Protein AF-A0A2M7KN66-F1 (afdb_monomer_lite)

Radius of gyration: 16.36 Å; chains: 1; bounding box: 44×36×40 Å

Secondary structure (DSSP, 8-state):
-HHHHHTTPEEE-S-GGGG-BTTBTTTT-SSSSEEEEEE---SSS--EEEE-S-GGGTTSS-SEEPPHHHHTTT--SEEEEEESPPSEEEEEEEE-STT-EEEEEEEEEEETTEEEEEE-SSTGGGTTT-HHHHHHHHHHHHHHGGGTTSPPPPPPTTHHHHHHHTT--

Structure (mmCIF, N/CA/C/O backbone):
data_AF-A0A2M7KN66-F1
#
_entry.id   AF-A0A2M7KN66-F1
#
loop_
_atom_site.group_PDB
_atom_site.id
_atom_site.type_symbol
_atom_site.label_atom_id
_atom_site.label_alt_id
_atom_site.label_comp_id
_atom_site.label_asym_id
_atom_site.label_entity_id
_atom_site.label_seq_id
_atom_site.pdbx_PDB_ins_code
_atom_site.Cartn_x
_atom_site.Cartn_y
_atom_site.Cartn_z
_atom_site.occupancy
_atom_site.B_iso_or_equiv
_atom_site.auth_seq_id
_atom_site.auth_comp_id
_atom_site.auth_asym_id
_atom_site.auth_atom_id
_atom_site.pdbx_PDB_model_num
ATOM 1 N N . MET A 1 1 ? -17.559 3.464 2.684 1.00 85.38 1 MET A N 1
ATOM 2 C CA . MET A 1 1 ? -16.490 2.438 2.669 1.00 85.38 1 MET A CA 1
ATOM 3 C C . MET A 1 1 ? -16.164 1.918 4.070 1.00 85.38 1 MET A C 1
ATOM 5 O O . MET A 1 1 ? -16.393 0.739 4.296 1.00 85.38 1 MET A O 1
ATOM 9 N N . ALA A 1 2 ? -15.714 2.766 5.008 1.00 89.81 2 ALA A N 1
ATOM 10 C CA . ALA A 1 2 ? -15.269 2.362 6.354 1.00 89.81 2 ALA A CA 1
ATOM 11 C C . ALA A 1 2 ? -16.240 1.420 7.095 1.00 89.81 2 ALA A C 1
ATOM 13 O O . ALA A 1 2 ? -15.818 0.377 7.574 1.00 89.81 2 ALA A O 1
ATOM 14 N N . ARG A 1 3 ? -17.554 1.704 7.084 1.00 92.00 3 ARG A N 1
ATOM 15 C CA . ARG A 1 3 ? -18.588 0.807 7.650 1.00 92.00 3 ARG A CA 1
ATOM 16 C C . ARG A 1 3 ? -18.577 -0.610 7.064 1.00 92.00 3 ARG A C 1
ATOM 18 O O . ARG A 1 3 ? -18.836 -1.556 7.787 1.00 92.00 3 ARG A O 1
ATOM 25 N N . ARG A 1 4 ? -18.332 -0.770 5.758 1.00 91.50 4 ARG A N 1
ATOM 26 C CA . ARG A 1 4 ? -18.294 -2.098 5.117 1.00 91.50 4 ARG A CA 1
ATOM 27 C C . ARG A 1 4 ? -17.042 -2.860 5.537 1.00 91.50 4 ARG A C 1
ATOM 29 O O . ARG A 1 4 ? -17.140 -4.026 5.891 1.00 91.50 4 ARG A O 1
ATOM 36 N N . VAL A 1 5 ? -15.895 -2.179 5.549 1.00 93.56 5 VAL A N 1
ATOM 37 C CA . VAL A 1 5 ? -14.629 -2.762 6.014 1.00 93.56 5 VAL A CA 1
ATOM 38 C C . VAL A 1 5 ? -14.744 -3.181 7.480 1.00 93.56 5 VAL A C 1
ATOM 40 O O . VAL A 1 5 ? -14.493 -4.334 7.792 1.00 93.56 5 VAL A O 1
ATOM 43 N N . ALA A 1 6 ? -15.278 -2.315 8.344 1.00 93.62 6 ALA A N 1
ATOM 44 C CA . ALA A 1 6 ? -15.501 -2.612 9.760 1.00 93.62 6 ALA A CA 1
ATOM 45 C C . ALA A 1 6 ? -16.354 -3.862 10.025 1.00 93.62 6 ALA A C 1
ATOM 47 O O . ALA A 1 6 ? -16.204 -4.492 11.067 1.00 93.62 6 ALA A O 1
ATOM 48 N N . ARG A 1 7 ? -17.219 -4.239 9.076 1.00 93.00 7 ARG A N 1
ATOM 49 C CA . ARG A 1 7 ? -18.079 -5.428 9.145 1.00 93.00 7 ARG A CA 1
ATOM 50 C C . ARG A 1 7 ? -17.478 -6.676 8.488 1.00 93.00 7 ARG A C 1
ATOM 52 O O . ARG A 1 7 ? -18.184 -7.671 8.357 1.00 93.00 7 ARG A O 1
ATOM 59 N N . GLY A 1 8 ? -16.219 -6.630 8.052 1.00 92.12 8 GLY A N 1
ATOM 60 C CA . GLY A 1 8 ? -15.511 -7.784 7.489 1.00 92.12 8 GLY A CA 1
ATOM 61 C C . GLY A 1 8 ? -15.165 -7.685 6.004 1.00 92.12 8 GLY A C 1
ATOM 62 O O . GLY A 1 8 ? -14.515 -8.582 5.475 1.00 92.12 8 GLY A O 1
ATOM 63 N N . CYS A 1 9 ? -15.551 -6.620 5.292 1.00 92.50 9 CYS A N 1
ATOM 64 C CA . CYS A 1 9 ? -15.120 -6.477 3.899 1.00 92.50 9 CYS A CA 1
ATOM 65 C C . CYS A 1 9 ? -13.618 -6.168 3.803 1.00 92.50 9 CYS A C 1
ATOM 67 O O . CYS A 1 9 ? -13.060 -5.462 4.642 1.00 92.50 9 CYS A O 1
ATOM 69 N N . THR A 1 10 ? -12.991 -6.608 2.711 1.00 94.81 10 THR A N 1
ATOM 70 C CA . THR A 1 10 ? -11.640 -6.169 2.344 1.00 94.81 10 THR A CA 1
ATOM 71 C C . THR A 1 10 ? -11.707 -5.053 1.301 1.00 94.81 10 THR A C 1
ATOM 73 O O . THR A 1 10 ? -12.369 -5.208 0.275 1.00 94.81 10 THR A O 1
ATOM 76 N N . ALA A 1 11 ? -11.025 -3.931 1.543 1.00 95.44 11 ALA A N 1
ATOM 77 C CA . ALA A 1 11 ? -10.828 -2.870 0.549 1.00 95.44 11 ALA A CA 1
ATOM 78 C C . ALA A 1 11 ? -9.401 -2.911 -0.020 1.00 95.44 11 ALA A C 1
ATOM 80 O O . ALA A 1 11 ? -8.440 -3.087 0.721 1.00 95.44 11 ALA A O 1
ATOM 81 N N . ILE A 1 12 ? -9.242 -2.728 -1.330 1.00 96.75 12 ILE A N 1
ATOM 82 C CA . ILE A 1 12 ? -7.928 -2.641 -1.981 1.00 96.75 12 ILE A CA 1
ATOM 83 C C . ILE A 1 12 ? -7.835 -1.290 -2.678 1.00 96.75 12 ILE A C 1
ATOM 85 O O . ILE A 1 12 ? -8.693 -0.951 -3.493 1.00 96.75 12 ILE A O 1
ATOM 89 N N . PHE A 1 13 ? -6.787 -0.532 -2.376 1.00 96.88 13 PHE A N 1
ATOM 90 C CA . PHE A 1 13 ? -6.548 0.771 -2.978 1.00 96.88 13 PHE A CA 1
ATOM 91 C C . PHE A 1 13 ? -5.484 0.666 -4.062 1.00 96.88 13 PHE A C 1
ATOM 93 O O . PHE A 1 13 ? -4.308 0.507 -3.766 1.00 96.88 13 PHE A O 1
ATOM 100 N N . LEU A 1 14 ? -5.892 0.751 -5.330 1.00 96.75 14 LEU A N 1
ATOM 101 C CA . LEU A 1 14 ? -4.979 0.596 -6.472 1.00 96.75 14 LEU A CA 1
ATOM 102 C C . LEU A 1 14 ? -4.222 1.879 -6.854 1.00 96.75 14 LEU A C 1
ATOM 104 O O . LEU A 1 14 ? -3.354 1.828 -7.720 1.00 96.75 14 LEU A O 1
ATOM 108 N N . SER A 1 15 ? -4.575 3.020 -6.260 1.00 94.81 15 SER A N 1
ATOM 109 C CA . SER A 1 15 ? -3.919 4.317 -6.464 1.00 94.81 15 SER A CA 1
ATOM 110 C C . SER A 1 15 ? -3.983 5.103 -5.157 1.00 94.81 15 SER A C 1
ATOM 112 O O . SER A 1 15 ? -5.051 5.103 -4.537 1.00 94.81 15 SER A O 1
ATOM 114 N N . PRO A 1 16 ? -2.912 5.794 -4.744 1.00 95.31 16 PRO A N 1
ATOM 115 C CA . PRO A 1 16 ? -2.932 6.602 -3.530 1.00 95.31 16 PRO A CA 1
ATOM 116 C C . PRO A 1 16 ? -3.805 7.863 -3.652 1.00 95.31 16 PRO A C 1
ATOM 118 O O . PRO A 1 16 ? -4.350 8.307 -2.650 1.00 95.31 16 PRO A O 1
ATOM 121 N N . ASP A 1 17 ? -4.016 8.405 -4.857 1.00 94.50 17 ASP A N 1
ATOM 122 C CA . ASP A 1 17 ? -4.707 9.697 -5.064 1.00 94.50 17 ASP A CA 1
ATOM 123 C C . ASP A 1 17 ? -6.150 9.724 -4.547 1.00 94.50 17 ASP A C 1
ATOM 125 O O . ASP A 1 17 ? -6.666 10.760 -4.138 1.00 94.50 17 ASP A O 1
ATOM 129 N N . ILE A 1 18 ? -6.812 8.566 -4.521 1.00 94.38 18 ILE A N 1
ATOM 130 C CA . ILE A 1 18 ? -8.183 8.432 -4.008 1.00 94.38 18 ILE A CA 1
ATOM 131 C C . ILE A 1 18 ? -8.270 8.692 -2.492 1.00 94.38 18 ILE A C 1
ATOM 133 O O . ILE A 1 18 ? -9.365 8.850 -1.955 1.00 94.38 18 ILE A O 1
ATOM 137 N N . LEU A 1 19 ? -7.129 8.698 -1.794 1.00 95.62 19 LEU A N 1
ATOM 138 C CA . LEU A 1 19 ? -7.027 8.930 -0.356 1.00 95.62 19 LEU A CA 1
ATOM 139 C C . LEU A 1 19 ? -6.949 10.422 -0.006 1.00 95.62 19 LEU A C 1
ATOM 141 O O . LEU A 1 19 ? -6.985 10.761 1.178 1.00 95.62 19 LEU A O 1
ATOM 145 N N . ALA A 1 20 ? -6.861 11.310 -0.998 1.00 96.19 20 ALA A N 1
ATOM 146 C CA . ALA A 1 20 ? -6.684 12.735 -0.768 1.00 96.19 20 ALA A CA 1
ATOM 147 C C . ALA A 1 20 ? -7.967 13.420 -0.262 1.00 96.19 20 ALA A C 1
ATOM 149 O O . ALA A 1 20 ? -9.040 13.286 -0.855 1.00 96.19 20 ALA A O 1
ATOM 150 N N . LYS A 1 21 ? -7.856 14.204 0.818 1.00 94.19 21 LYS A N 1
ATOM 151 C CA . LYS A 1 21 ? -8.915 15.089 1.336 1.00 94.19 21 LYS A CA 1
ATOM 152 C C . LYS A 1 21 ? -8.452 16.541 1.196 1.00 94.19 21 LYS A C 1
ATOM 154 O O . LYS A 1 21 ? -7.762 17.055 2.073 1.00 94.19 21 LYS A O 1
ATOM 159 N N . GLY A 1 22 ? -8.805 17.183 0.081 1.00 93.00 22 GLY A N 1
ATOM 160 C CA . GLY A 1 22 ? -8.226 18.482 -0.285 1.00 93.00 22 GLY A CA 1
ATOM 161 C C . GLY A 1 22 ? -6.708 18.359 -0.441 1.00 93.00 22 GLY A C 1
ATOM 162 O O . GLY A 1 22 ? -6.238 17.425 -1.086 1.00 93.00 22 GLY A O 1
ATOM 163 N N . ASP A 1 23 ? -5.956 19.230 0.229 1.00 92.94 23 ASP A N 1
ATOM 164 C CA . ASP A 1 23 ? -4.486 19.255 0.177 1.00 92.94 23 ASP A CA 1
ATOM 165 C C . ASP A 1 23 ? -3.807 18.190 1.056 1.00 92.94 23 ASP A C 1
ATOM 167 O O . ASP A 1 23 ? -2.585 18.171 1.177 1.00 92.94 23 ASP A O 1
ATOM 171 N N . GLN A 1 24 ? -4.573 17.300 1.698 1.00 93.94 24 GLN A N 1
ATOM 172 C CA . GLN A 1 24 ? -4.047 16.213 2.528 1.00 93.94 24 GLN A CA 1
ATOM 173 C C . GLN A 1 24 ? -4.036 14.897 1.734 1.00 93.94 24 GLN A C 1
ATOM 175 O O . GLN A 1 24 ? -5.089 14.257 1.649 1.00 93.94 24 GLN A O 1
ATOM 180 N N . PRO A 1 25 ? -2.889 14.422 1.199 1.00 95.69 25 PRO A N 1
ATOM 181 C CA . PRO A 1 25 ? -2.851 13.282 0.270 1.00 95.69 25 PRO A CA 1
ATOM 182 C C . PRO A 1 25 ? -3.334 11.955 0.871 1.00 95.69 25 PRO A C 1
ATOM 184 O O . PRO A 1 25 ? -3.783 11.067 0.157 1.00 95.69 25 PRO A O 1
ATOM 187 N N . THR A 1 26 ? -3.255 11.821 2.195 1.00 96.94 26 THR A N 1
ATOM 188 C CA . THR A 1 26 ? -3.672 10.643 2.970 1.00 96.94 26 THR A CA 1
ATOM 189 C C . THR A 1 26 ? -4.916 10.912 3.824 1.00 96.94 26 THR A C 1
ATOM 191 O O . THR A 1 26 ? -5.279 10.092 4.667 1.00 96.94 26 THR A O 1
ATOM 194 N N . GLY A 1 27 ? -5.589 12.053 3.640 1.00 95.44 27 GLY A N 1
ATOM 195 C CA . GLY A 1 27 ? -6.625 12.554 4.550 1.00 95.44 27 GLY A CA 1
ATOM 196 C C . GLY A 1 27 ? -7.848 11.642 4.716 1.00 95.44 27 GLY A C 1
ATOM 197 O O . GLY A 1 27 ? -8.477 11.648 5.777 1.00 95.44 27 GLY A O 1
ATOM 198 N N . TRP A 1 28 ? -8.159 10.798 3.730 1.00 95.44 28 TRP A N 1
ATOM 199 C CA . TRP A 1 28 ? -9.208 9.778 3.818 1.00 95.44 28 TRP A CA 1
ATOM 200 C C . TRP A 1 28 ? -8.724 8.416 4.322 1.00 95.44 28 TRP A C 1
ATOM 202 O O . TRP A 1 28 ? -9.543 7.503 4.376 1.00 95.44 28 TRP A O 1
ATOM 212 N N . LEU A 1 29 ? -7.466 8.234 4.736 1.00 95.56 29 LEU A N 1
ATOM 213 C CA . LEU A 1 29 ? -7.044 6.972 5.356 1.00 95.56 29 LEU A CA 1
ATOM 214 C C . LEU A 1 29 ? -7.806 6.725 6.667 1.00 95.56 29 LEU A C 1
ATOM 216 O O . LEU A 1 29 ? -7.904 7.643 7.486 1.00 95.56 29 LEU A O 1
ATOM 220 N N . PRO A 1 30 ? -8.334 5.510 6.902 1.00 93.75 30 PRO A N 1
ATOM 221 C CA . PRO A 1 30 ? -9.013 5.164 8.148 1.00 93.75 30 PRO A CA 1
ATOM 222 C C . PRO A 1 30 ? -7.993 4.775 9.230 1.00 93.75 30 PRO A C 1
ATOM 224 O O . PRO A 1 30 ? -8.064 3.687 9.793 1.00 93.75 30 PRO A O 1
ATOM 227 N N . LEU A 1 31 ? -7.029 5.662 9.485 1.00 95.12 31 LEU A N 1
ATOM 228 C CA . LEU A 1 31 ? -5.999 5.540 10.520 1.00 95.12 31 LEU A CA 1
ATOM 229 C C . LEU A 1 31 ? -6.015 6.777 11.419 1.00 95.12 31 LEU A C 1
ATOM 231 O O . LEU A 1 31 ? -6.414 7.856 10.969 1.00 95.12 31 LEU A O 1
ATOM 235 N N . ALA A 1 32 ? -5.591 6.621 12.674 1.00 93.31 32 ALA A N 1
ATOM 236 C CA . ALA A 1 32 ? -5.474 7.745 13.597 1.00 93.31 32 ALA A CA 1
ATOM 237 C C . ALA A 1 32 ? -4.270 8.604 13.195 1.00 93.31 32 ALA A C 1
ATOM 239 O O . ALA A 1 32 ? -4.404 9.814 13.005 1.00 93.31 32 ALA A O 1
ATOM 240 N N . ASN A 1 33 ? -3.124 7.960 12.953 1.00 95.69 33 ASN A N 1
ATOM 241 C CA . ASN A 1 33 ? -1.999 8.577 12.272 1.00 95.69 33 ASN A CA 1
ATOM 242 C C . ASN A 1 33 ? -1.986 8.173 10.792 1.00 95.69 33 ASN A C 1
ATOM 244 O O . ASN A 1 33 ? -1.678 7.040 10.414 1.00 95.69 33 ASN A O 1
ATOM 248 N N . LYS A 1 34 ? -2.319 9.138 9.933 1.00 96.31 34 LYS A N 1
ATOM 249 C CA . LYS A 1 34 ? -2.434 8.937 8.481 1.00 96.31 34 LYS A CA 1
ATOM 250 C C . LYS A 1 34 ? -1.106 9.109 7.747 1.00 96.31 34 LYS A C 1
ATOM 252 O O . LYS A 1 34 ? -1.036 8.796 6.556 1.00 96.31 34 LYS A O 1
ATOM 257 N N . GLY A 1 35 ? -0.069 9.591 8.436 1.00 96.50 35 GLY A N 1
ATOM 258 C CA . GLY A 1 35 ? 1.239 9.878 7.859 1.00 96.50 35 GLY A CA 1
ATOM 259 C C . GLY A 1 35 ? 1.159 10.711 6.576 1.00 96.50 35 GLY A C 1
ATOM 260 O O . GLY A 1 35 ? 0.229 11.494 6.375 1.00 96.50 35 GLY A O 1
ATOM 261 N N . ALA A 1 36 ? 2.117 10.500 5.680 1.00 96.88 36 ALA A N 1
ATOM 262 C CA . ALA A 1 36 ? 2.202 11.179 4.394 1.00 96.88 36 ALA A CA 1
ATOM 263 C C . ALA A 1 36 ? 2.524 10.211 3.245 1.00 96.88 36 ALA A C 1
ATOM 265 O O . ALA A 1 36 ? 2.827 9.031 3.454 1.00 96.88 36 ALA A O 1
ATOM 266 N N . LEU A 1 37 ? 2.472 10.746 2.025 1.00 96.56 37 LEU A N 1
ATOM 267 C CA . LEU A 1 37 ? 3.099 10.164 0.842 1.00 96.56 37 LEU A CA 1
ATOM 268 C C . LEU A 1 37 ? 4.413 10.899 0.595 1.00 96.56 37 LEU A C 1
ATOM 270 O O . LEU A 1 37 ? 4.411 12.097 0.313 1.00 96.56 37 LEU A O 1
ATOM 274 N N . ALA A 1 38 ? 5.527 10.186 0.711 1.00 94.19 38 ALA A N 1
ATOM 275 C CA . ALA A 1 38 ? 6.840 10.709 0.378 1.00 94.19 38 ALA A CA 1
ATOM 276 C C . ALA A 1 38 ? 7.178 10.385 -1.075 1.00 94.19 38 ALA A C 1
ATOM 278 O O . ALA A 1 38 ? 6.900 9.291 -1.571 1.00 94.19 38 ALA A O 1
ATOM 279 N N . THR A 1 39 ? 7.827 11.336 -1.740 1.00 92.38 39 THR A N 1
ATOM 280 C CA . THR A 1 39 ? 8.457 11.075 -3.029 1.00 92.38 39 THR A CA 1
ATOM 281 C C . THR A 1 39 ? 9.788 10.370 -2.791 1.00 92.38 39 THR A C 1
ATOM 283 O O . THR A 1 39 ? 10.660 10.896 -2.110 1.00 92.38 39 THR A O 1
ATOM 286 N N . MET A 1 40 ? 9.951 9.193 -3.381 1.00 90.38 40 MET A N 1
ATOM 287 C CA . MET A 1 40 ? 11.197 8.439 -3.437 1.00 90.38 40 MET A CA 1
ATOM 288 C C . MET A 1 40 ? 11.483 8.151 -4.910 1.00 90.38 40 MET A C 1
ATOM 290 O O . MET A 1 40 ? 11.034 7.137 -5.431 1.00 90.38 40 MET A O 1
ATOM 294 N N . ARG A 1 41 ? 12.156 9.063 -5.617 1.00 84.62 41 ARG A N 1
ATOM 295 C CA . ARG A 1 41 ? 12.365 8.913 -7.069 1.00 84.62 41 ARG A CA 1
ATOM 296 C C . ARG A 1 41 ? 13.429 7.877 -7.388 1.00 84.62 41 ARG A C 1
ATOM 298 O O . ARG A 1 41 ? 14.451 7.819 -6.708 1.00 84.62 41 ARG A O 1
ATOM 305 N N . ASN A 1 42 ? 13.238 7.171 -8.495 1.00 79.25 42 ASN A N 1
ATOM 306 C CA . ASN A 1 42 ? 14.303 6.375 -9.101 1.00 79.25 42 ASN A CA 1
ATOM 307 C C . ASN A 1 42 ? 15.134 7.252 -10.039 1.00 79.25 42 ASN A C 1
ATOM 309 O O . ASN A 1 42 ? 14.808 7.415 -11.213 1.00 79.25 42 ASN A O 1
ATOM 313 N N . TRP A 1 43 ? 16.191 7.864 -9.492 1.00 78.25 43 TRP A N 1
ATOM 314 C CA . TRP A 1 43 ? 17.098 8.747 -10.234 1.00 78.25 43 TRP A CA 1
ATOM 315 C C . TRP A 1 43 ? 18.576 8.352 -10.046 1.00 78.25 43 TRP A C 1
ATOM 317 O O . TRP A 1 43 ? 18.881 7.167 -9.994 1.00 78.25 43 TRP A O 1
ATOM 327 N N . VAL A 1 44 ? 19.504 9.321 -9.985 1.00 74.12 44 VAL A N 1
ATOM 328 C CA . VAL A 1 44 ? 20.961 9.084 -9.887 1.00 74.12 44 VAL A CA 1
ATOM 329 C C . VAL A 1 44 ? 21.325 8.220 -8.678 1.00 74.12 44 VAL A C 1
ATOM 331 O O . VAL A 1 44 ? 22.205 7.370 -8.777 1.00 74.12 44 VAL A O 1
ATOM 334 N N . TYR A 1 45 ? 20.621 8.406 -7.560 1.00 74.94 45 TYR A N 1
ATOM 335 C CA . TYR A 1 45 ? 20.699 7.522 -6.405 1.00 74.94 45 TYR A CA 1
ATOM 336 C C . TYR A 1 45 ? 19.398 6.742 -6.301 1.00 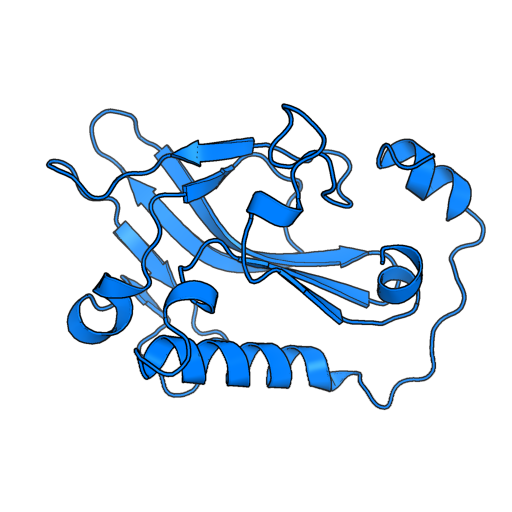74.94 45 TYR A C 1
ATOM 338 O O . TYR A 1 45 ? 18.363 7.288 -5.911 1.00 74.94 45 TYR A O 1
ATOM 346 N N . LEU A 1 46 ? 19.458 5.482 -6.719 1.00 80.31 46 LEU A N 1
ATOM 347 C CA . LEU A 1 46 ? 18.313 4.586 -6.710 1.00 80.31 46 LEU A CA 1
ATOM 348 C C . LEU A 1 46 ? 17.927 4.240 -5.273 1.00 80.31 46 LEU A C 1
ATOM 350 O O . LEU A 1 46 ? 18.776 4.144 -4.385 1.00 80.31 46 LEU A O 1
ATOM 354 N N . LYS A 1 47 ? 16.626 4.054 -5.059 1.00 90.75 47 LYS A N 1
ATOM 355 C CA . LYS A 1 47 ? 16.144 3.337 -3.886 1.00 90.75 47 LYS A CA 1
ATOM 356 C C . LYS A 1 47 ? 16.152 1.844 -4.204 1.00 90.75 47 LYS A C 1
ATOM 358 O O . LYS A 1 47 ? 15.965 1.444 -5.348 1.00 90.75 47 LYS A O 1
ATOM 363 N N . ASP A 1 48 ? 16.310 1.047 -3.168 1.00 93.00 48 ASP A N 1
ATOM 364 C CA . ASP A 1 48 ? 16.161 -0.392 -3.212 1.00 93.00 48 ASP A CA 1
ATOM 365 C C . ASP A 1 48 ? 14.726 -0.747 -2.815 1.00 93.00 48 ASP A C 1
ATOM 367 O O . ASP A 1 48 ? 14.329 -0.631 -1.648 1.00 93.00 48 ASP A O 1
ATOM 371 N N . GLU A 1 49 ? 13.915 -1.156 -3.788 1.00 96.19 49 GLU A N 1
ATOM 372 C CA . GLU A 1 49 ? 12.590 -1.711 -3.537 1.00 96.19 49 GLU A CA 1
ATOM 373 C C . GLU A 1 49 ? 12.687 -3.189 -3.200 1.00 96.19 49 GLU A C 1
ATOM 375 O O . GLU A 1 49 ? 13.460 -3.944 -3.787 1.00 96.19 49 GLU A O 1
ATOM 380 N N . TRP A 1 50 ? 11.848 -3.630 -2.275 1.00 97.56 50 TRP A N 1
ATOM 381 C CA . TRP A 1 50 ? 11.845 -5.002 -1.807 1.00 97.56 50 TRP A CA 1
ATOM 382 C C . TRP A 1 50 ? 10.433 -5.512 -1.560 1.00 97.56 50 TRP A C 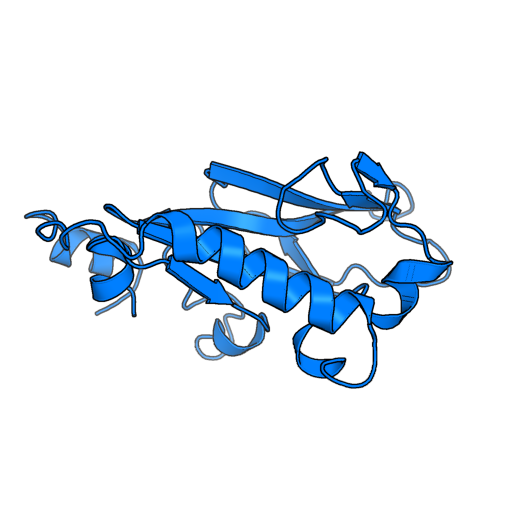1
ATOM 384 O O . TRP A 1 50 ? 9.481 -4.763 -1.325 1.00 97.56 50 TRP A O 1
ATOM 394 N N . THR A 1 51 ? 10.308 -6.833 -1.586 1.00 98.19 51 THR A N 1
ATOM 395 C CA . THR A 1 51 ? 9.072 -7.570 -1.320 1.00 98.19 51 THR A CA 1
ATOM 396 C C . THR A 1 51 ? 9.323 -8.657 -0.290 1.00 98.19 51 THR A C 1
ATOM 398 O O . THR A 1 51 ? 10.361 -9.324 -0.305 1.00 98.19 51 THR A O 1
ATOM 401 N N . LYS A 1 52 ? 8.353 -8.901 0.593 1.00 98.25 52 LYS A N 1
ATOM 402 C CA . LYS A 1 52 ? 8.344 -10.143 1.380 1.00 98.25 52 LYS A CA 1
ATOM 403 C C . LYS A 1 52 ? 7.849 -11.290 0.503 1.00 98.25 52 LYS A C 1
ATOM 405 O O . LYS A 1 52 ? 7.137 -11.077 -0.478 1.00 98.25 52 LYS A O 1
ATOM 410 N N . ARG A 1 53 ? 8.153 -12.528 0.902 1.00 97.62 53 ARG A N 1
ATOM 411 C CA . ARG A 1 53 ? 7.425 -13.698 0.391 1.00 97.62 53 ARG A CA 1
ATOM 412 C C . ARG A 1 53 ? 5.983 -13.595 0.877 1.00 97.62 53 ARG A C 1
ATOM 414 O O . ARG A 1 53 ? 5.702 -13.887 2.034 1.00 97.62 53 ARG A O 1
ATOM 421 N N . HIS A 1 54 ? 5.102 -13.113 0.010 1.00 97.44 54 HIS A N 1
ATOM 422 C CA . HIS A 1 54 ? 3.727 -12.786 0.355 1.00 97.44 54 HIS A CA 1
ATOM 423 C C . HIS A 1 54 ? 2.778 -13.27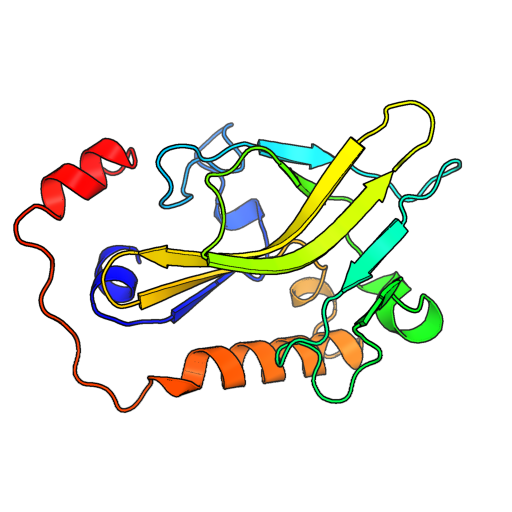4 -0.747 1.00 97.44 54 HIS A C 1
ATOM 425 O O . HIS A 1 54 ? 3.130 -13.153 -1.921 1.00 97.44 54 HIS A O 1
ATOM 431 N N . PRO A 1 55 ? 1.564 -13.765 -0.422 1.00 97.06 55 PRO A N 1
ATOM 432 C CA . PRO A 1 55 ? 0.622 -14.274 -1.423 1.00 97.06 55 PRO A CA 1
ATOM 433 C C . PRO A 1 55 ? 0.226 -13.274 -2.521 1.00 97.06 55 PRO A C 1
ATOM 435 O O . PRO A 1 55 ? -0.156 -13.691 -3.609 1.00 97.06 55 PRO A O 1
ATOM 438 N N . VAL A 1 56 ? 0.356 -11.960 -2.287 1.00 97.38 56 VAL A N 1
ATOM 439 C CA . VAL A 1 56 ? 0.173 -10.947 -3.351 1.00 97.38 56 VAL A CA 1
ATOM 440 C C . VAL A 1 56 ? 1.186 -11.120 -4.490 1.00 97.38 56 VAL A C 1
ATOM 442 O O . VAL A 1 56 ? 0.857 -10.858 -5.642 1.00 97.38 56 VAL A O 1
ATOM 445 N N . PHE A 1 57 ? 2.380 -11.635 -4.209 1.00 97.81 57 PHE A N 1
ATOM 446 C CA . PHE A 1 57 ? 3.410 -11.911 -5.211 1.00 97.81 57 PHE A CA 1
ATOM 447 C C . PHE A 1 57 ? 3.449 -13.385 -5.650 1.00 97.81 57 PHE A C 1
ATOM 449 O O . PHE A 1 57 ? 4.433 -13.826 -6.232 1.00 97.81 57 PHE A O 1
ATOM 456 N N . ASP A 1 58 ? 2.402 -14.176 -5.391 1.00 97.56 58 ASP A N 1
ATOM 457 C CA . ASP A 1 58 ? 2.382 -15.591 -5.776 1.00 97.56 58 ASP A CA 1
ATOM 458 C C . ASP A 1 58 ? 2.519 -15.793 -7.300 1.00 97.56 58 ASP A C 1
ATOM 460 O O . ASP A 1 58 ? 1.727 -15.273 -8.101 1.00 97.56 58 ASP A O 1
ATOM 464 N N . GLY A 1 59 ? 3.522 -16.578 -7.699 1.00 96.44 59 GLY A N 1
ATOM 465 C CA . GLY A 1 59 ? 3.916 -16.772 -9.097 1.00 96.44 59 GLY A CA 1
ATOM 466 C C . GLY A 1 59 ? 4.717 -15.616 -9.712 1.00 96.44 59 GLY A C 1
ATOM 467 O O . GLY A 1 59 ? 4.867 -15.585 -10.930 1.00 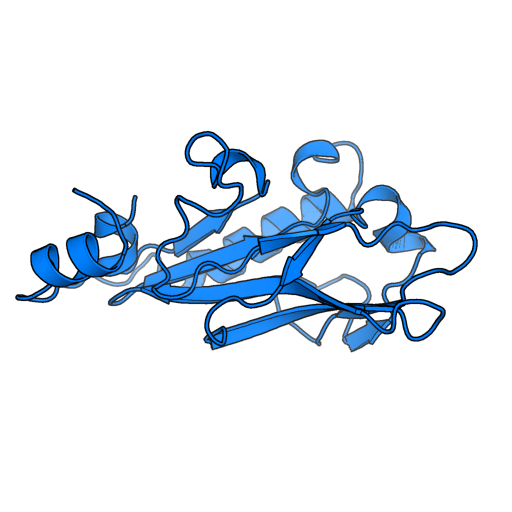96.44 59 GLY A O 1
ATOM 468 N N . LEU A 1 60 ? 5.216 -14.675 -8.905 1.00 97.25 60 LEU A N 1
ATOM 469 C CA . LEU A 1 60 ? 6.109 -13.591 -9.323 1.00 97.25 60 LEU A CA 1
ATOM 470 C C . LEU A 1 60 ? 7.414 -13.621 -8.496 1.00 97.25 60 LEU A C 1
ATOM 472 O O . LEU A 1 60 ? 7.412 -14.158 -7.384 1.00 97.25 60 LEU A O 1
ATOM 476 N N . PRO A 1 61 ? 8.534 -13.052 -8.988 1.00 97.56 61 PRO A N 1
ATOM 477 C CA . PRO A 1 61 ? 9.770 -12.971 -8.204 1.00 97.56 61 PRO A CA 1
ATOM 478 C C . PRO A 1 61 ? 9.557 -12.177 -6.908 1.00 97.56 61 PRO A C 1
ATOM 480 O O . PRO A 1 61 ? 9.111 -11.033 -6.956 1.00 97.56 61 PRO A O 1
ATOM 483 N N . ALA A 1 62 ? 9.847 -12.765 -5.744 1.00 97.62 62 ALA A N 1
ATOM 484 C CA . ALA A 1 62 ? 9.628 -12.113 -4.452 1.00 97.62 62 ALA A CA 1
ATOM 485 C C . ALA A 1 62 ? 10.507 -12.671 -3.324 1.00 97.62 62 ALA A C 1
ATOM 487 O O . ALA A 1 62 ? 11.077 -13.759 -3.433 1.00 97.62 62 ALA A O 1
ATOM 488 N N . GLY A 1 63 ? 10.554 -11.955 -2.194 1.00 97.12 63 GLY A N 1
ATOM 489 C CA . GLY A 1 63 ? 11.301 -12.364 -0.998 1.00 97.12 63 GLY A CA 1
ATOM 490 C C . GLY A 1 63 ? 12.692 -11.745 -0.877 1.00 97.12 63 GLY A C 1
ATOM 491 O O . GLY A 1 63 ? 13.595 -12.384 -0.342 1.00 97.12 63 GLY A O 1
ATOM 492 N N . GLY A 1 64 ? 12.856 -10.529 -1.383 1.00 96.75 64 GLY A N 1
ATOM 493 C CA . GLY A 1 64 ? 14.107 -9.784 -1.440 1.00 96.75 64 GLY A CA 1
ATOM 494 C C . GLY A 1 64 ? 13.910 -8.509 -2.253 1.00 96.75 64 GLY A C 1
ATOM 495 O O . GLY A 1 64 ? 12.786 -8.007 -2.340 1.00 96.75 64 GLY A O 1
ATOM 496 N N . LEU A 1 65 ? 14.987 -8.013 -2.861 1.00 96.62 65 LEU A N 1
ATOM 497 C CA . LEU A 1 65 ? 14.923 -6.886 -3.792 1.00 96.62 65 LEU A CA 1
ATOM 498 C C . LEU A 1 65 ? 14.000 -7.202 -4.979 1.00 96.62 65 LEU A C 1
ATOM 500 O O . LEU A 1 65 ? 13.936 -8.345 -5.439 1.00 96.62 65 LEU A O 1
ATOM 504 N N . MET A 1 66 ? 13.261 -6.201 -5.454 1.00 95.94 66 MET A N 1
ATOM 505 C CA . MET A 1 66 ? 12.433 -6.333 -6.650 1.00 95.94 66 MET A CA 1
ATOM 506 C C . MET A 1 66 ? 13.317 -6.519 -7.883 1.00 95.94 66 MET A C 1
ATOM 508 O O . MET A 1 66 ? 14.266 -5.776 -8.103 1.00 95.94 66 MET A O 1
ATOM 512 N N . ASP A 1 67 ? 12.979 -7.503 -8.712 1.00 93.75 67 ASP A N 1
ATOM 513 C CA . ASP A 1 67 ? 13.639 -7.739 -9.995 1.00 93.75 67 ASP A CA 1
ATOM 514 C C . ASP A 1 67 ? 13.180 -6.710 -11.046 1.00 93.75 67 ASP A C 1
ATOM 516 O O . ASP A 1 67 ? 12.012 -6.669 -11.438 1.00 93.75 67 ASP A O 1
ATOM 520 N N . TYR A 1 68 ? 14.104 -5.885 -11.537 1.00 92.69 68 TYR A N 1
ATOM 521 C CA . TYR A 1 68 ? 13.814 -4.823 -12.505 1.00 92.69 68 TYR A CA 1
ATOM 522 C C . TYR A 1 68 ? 13.495 -5.351 -13.910 1.00 92.69 68 TYR A C 1
ATOM 524 O O . TYR A 1 68 ? 13.001 -4.591 -14.738 1.00 92.69 68 TYR A O 1
ATOM 532 N N . THR A 1 69 ? 13.745 -6.625 -14.204 1.00 91.94 69 THR A N 1
ATOM 533 C CA . THR A 1 69 ? 13.235 -7.263 -15.423 1.00 91.94 69 THR A CA 1
ATOM 534 C C . THR A 1 69 ? 11.726 -7.506 -15.332 1.00 91.94 69 THR A C 1
ATOM 536 O O . THR A 1 69 ? 11.056 -7.543 -16.359 1.00 91.94 69 THR A O 1
ATOM 539 N N . PHE A 1 70 ? 11.180 -7.638 -14.118 1.00 93.38 70 PHE A N 1
ATOM 540 C CA . PHE A 1 70 ? 9.760 -7.916 -13.884 1.00 93.38 70 PHE A CA 1
ATOM 541 C C . PHE A 1 70 ? 8.955 -6.718 -13.389 1.00 93.38 70 PHE A C 1
ATOM 543 O O . PHE A 1 70 ? 7.746 -6.682 -13.603 1.00 93.38 70 PHE A O 1
ATOM 550 N N . TYR A 1 71 ? 9.576 -5.792 -12.660 1.00 96.06 71 TYR A N 1
ATOM 551 C CA . TYR A 1 71 ? 8.841 -4.784 -11.897 1.00 96.06 71 TYR A CA 1
ATOM 552 C C . TYR A 1 71 ? 9.102 -3.342 -12.324 1.00 96.06 71 TYR A C 1
ATOM 554 O O . TYR A 1 71 ? 8.399 -2.458 -11.841 1.00 96.06 71 TYR A O 1
ATOM 562 N N . ARG A 1 72 ? 10.070 -3.077 -13.209 1.00 94.06 72 ARG A N 1
ATOM 563 C CA . ARG A 1 72 ? 10.533 -1.715 -13.533 1.00 94.06 72 ARG A CA 1
ATOM 564 C C . ARG A 1 72 ? 9.392 -0.750 -13.854 1.00 94.06 72 ARG A C 1
ATOM 566 O O . ARG A 1 72 ? 9.356 0.343 -13.306 1.00 94.06 72 ARG A O 1
ATOM 573 N N . GLU A 1 73 ? 8.455 -1.156 -14.698 1.00 95.44 73 GLU A N 1
ATOM 574 C CA . GLU A 1 73 ? 7.346 -0.323 -15.172 1.00 95.44 73 GLU A CA 1
ATOM 575 C C . GLU A 1 73 ? 6.260 -0.118 -14.105 1.00 95.44 73 GLU A C 1
ATOM 577 O O . GLU A 1 73 ? 5.426 0.786 -14.213 1.00 95.44 73 GLU A O 1
ATOM 582 N N . ILE A 1 74 ? 6.261 -0.951 -13.060 1.00 96.38 74 ILE A N 1
ATOM 583 C CA . ILE A 1 74 ? 5.266 -0.912 -11.986 1.00 96.38 74 ILE A CA 1
ATOM 584 C C . ILE A 1 74 ? 5.809 -0.373 -10.657 1.00 96.38 74 ILE A C 1
ATOM 586 O O . ILE A 1 74 ? 5.027 -0.139 -9.730 1.00 96.38 74 ILE A O 1
ATOM 590 N N . ILE A 1 75 ? 7.118 -0.138 -10.568 1.00 96.25 75 ILE A N 1
ATOM 591 C CA . ILE A 1 75 ? 7.751 0.536 -9.438 1.00 96.25 75 ILE A CA 1
ATOM 592 C C . ILE A 1 75 ? 7.334 2.022 -9.443 1.00 96.25 75 ILE A C 1
ATOM 594 O O . ILE A 1 75 ? 7.492 2.705 -10.455 1.00 96.25 75 ILE A O 1
ATOM 598 N N . PRO A 1 76 ? 6.777 2.542 -8.336 1.00 95.25 76 PRO A N 1
ATOM 599 C CA . PRO A 1 76 ? 6.262 3.904 -8.263 1.00 95.25 76 PRO A CA 1
ATOM 600 C C . PRO A 1 76 ? 7.320 4.869 -7.743 1.00 95.25 76 PRO A C 1
ATOM 602 O O . PRO A 1 76 ? 8.249 4.441 -7.073 1.00 95.25 76 PRO A O 1
ATOM 605 N N . ASP A 1 77 ? 7.122 6.175 -7.906 1.00 94.25 77 ASP A N 1
ATOM 606 C CA . ASP A 1 77 ? 7.949 7.206 -7.253 1.00 94.25 77 ASP A CA 1
ATOM 607 C C . ASP A 1 77 ? 7.442 7.605 -5.857 1.00 94.25 77 ASP A C 1
ATOM 609 O O . ASP A 1 77 ? 8.014 8.483 -5.214 1.00 94.25 77 ASP A O 1
ATOM 613 N N . LEU A 1 78 ? 6.366 6.983 -5.368 1.00 95.31 78 LEU A N 1
ATOM 614 C CA . LEU A 1 78 ? 5.725 7.321 -4.097 1.00 95.31 78 LEU A CA 1
ATOM 615 C C . LEU A 1 78 ? 5.786 6.161 -3.102 1.00 95.31 78 LEU A C 1
ATOM 617 O O . LEU A 1 78 ? 5.586 5.000 -3.467 1.00 95.31 78 LEU A O 1
ATOM 621 N N . ALA A 1 79 ? 5.980 6.495 -1.828 1.00 96.81 79 ALA A N 1
ATOM 622 C CA . ALA A 1 79 ? 5.896 5.560 -0.712 1.00 96.81 79 ALA A CA 1
ATOM 623 C C . ALA A 1 79 ? 5.103 6.162 0.456 1.00 96.81 79 ALA A C 1
ATOM 625 O O . ALA A 1 79 ? 5.150 7.366 0.713 1.00 96.81 79 ALA A O 1
ATOM 626 N N . PHE A 1 80 ? 4.384 5.311 1.179 1.00 98.06 80 PHE A N 1
ATOM 627 C CA . PHE A 1 80 ? 3.718 5.672 2.425 1.00 98.06 80 PHE A CA 1
ATOM 628 C C . PHE A 1 80 ? 4.747 5.777 3.556 1.00 98.06 80 PHE A C 1
ATOM 630 O O . PHE A 1 80 ? 5.547 4.858 3.755 1.00 98.06 80 PHE A O 1
ATOM 637 N N . VAL A 1 81 ? 4.732 6.896 4.285 1.00 97.25 81 VAL A N 1
ATOM 638 C CA . VAL A 1 81 ? 5.611 7.139 5.437 1.00 97.25 81 VAL A CA 1
ATOM 639 C C . VAL A 1 81 ? 4.827 7.626 6.651 1.00 97.25 81 VAL A C 1
ATOM 641 O O . VAL A 1 81 ? 3.925 8.456 6.535 1.00 97.25 81 VAL A O 1
ATOM 644 N N . GLY A 1 82 ? 5.208 7.142 7.833 1.00 96.75 82 GLY A N 1
ATOM 645 C CA . GLY A 1 82 ? 4.690 7.643 9.105 1.00 96.75 82 GLY A CA 1
ATOM 646 C C . GLY A 1 82 ? 3.227 7.307 9.398 1.00 96.75 82 GLY A C 1
ATOM 647 O O . GLY A 1 82 ? 2.637 7.983 10.231 1.00 96.75 82 GLY A O 1
ATOM 648 N N . GLN A 1 83 ? 2.625 6.320 8.730 1.00 97.44 83 GLN A N 1
ATOM 649 C CA . GLN A 1 83 ? 1.323 5.768 9.124 1.00 97.44 83 GLN A CA 1
ATOM 650 C C . GLN A 1 83 ? 1.431 5.011 10.454 1.00 97.44 83 GLN A C 1
ATOM 652 O O . GLN A 1 83 ? 2.525 4.624 10.874 1.00 97.44 83 GLN A O 1
ATOM 657 N N . ASP A 1 84 ? 0.284 4.752 11.086 1.00 96.88 84 ASP A N 1
ATOM 658 C CA . ASP A 1 84 ? 0.187 3.735 12.139 1.00 96.88 84 ASP A CA 1
ATOM 659 C C . ASP A 1 84 ? 0.833 2.401 11.688 1.00 96.88 84 ASP A C 1
ATOM 661 O O . ASP A 1 84 ? 0.849 2.102 10.490 1.00 96.88 84 ASP A O 1
ATOM 665 N N . PRO A 1 85 ? 1.371 1.569 12.599 1.00 97.19 85 PRO A N 1
ATOM 666 C CA . PRO A 1 85 ? 1.945 0.282 12.217 1.00 97.19 85 PRO A CA 1
ATOM 667 C C . PRO A 1 85 ? 0.922 -0.604 11.481 1.00 97.19 85 PRO A C 1
ATOM 669 O O . PRO A 1 85 ? -0.166 -0.853 12.012 1.00 97.19 85 PRO A O 1
ATOM 672 N N . PRO A 1 86 ? 1.238 -1.108 10.274 1.00 97.88 86 PRO A N 1
ATOM 673 C CA . PRO A 1 86 ? 0.344 -2.011 9.565 1.00 97.88 86 PRO A CA 1
ATOM 674 C C . PRO A 1 86 ? 0.282 -3.374 10.256 1.00 97.88 86 PRO A C 1
ATOM 676 O O . PRO A 1 86 ? 1.246 -3.822 10.878 1.00 97.88 86 PRO A O 1
ATOM 679 N N . ALA A 1 87 ? -0.831 -4.080 10.063 1.00 97.12 87 ALA A N 1
ATOM 680 C CA . ALA A 1 87 ? -0.950 -5.475 10.480 1.00 97.12 87 ALA A CA 1
ATOM 681 C C . ALA A 1 87 ? 0.001 -6.380 9.681 1.00 97.12 87 ALA A C 1
ATOM 683 O O . ALA A 1 87 ? 0.512 -7.369 10.201 1.00 97.12 87 ALA A O 1
ATOM 684 N N . GLU A 1 88 ? 0.260 -6.025 8.420 1.00 97.31 88 GLU A N 1
ATOM 685 C CA . GLU A 1 88 ? 1.207 -6.731 7.568 1.00 97.31 88 GLU A CA 1
ATOM 686 C C . GLU A 1 88 ? 1.924 -5.769 6.617 1.00 97.31 88 GLU A C 1
ATOM 688 O O . GLU A 1 88 ? 1.307 -4.972 5.909 1.00 97.31 88 GLU A O 1
ATOM 693 N N . VAL A 1 89 ? 3.251 -5.871 6.568 1.00 98.19 89 VAL A N 1
ATOM 694 C CA . VAL A 1 89 ? 4.069 -5.211 5.546 1.00 98.19 89 VAL A CA 1
ATOM 695 C C . VAL A 1 89 ? 4.262 -6.173 4.382 1.00 98.19 89 VAL A C 1
ATOM 697 O O . VAL A 1 89 ? 4.665 -7.312 4.604 1.00 98.19 89 VAL A O 1
ATOM 700 N N . VAL A 1 90 ? 4.017 -5.718 3.152 1.00 98.31 90 VAL A N 1
ATOM 701 C CA . VAL A 1 90 ? 4.081 -6.560 1.946 1.00 98.31 90 VAL A CA 1
ATOM 702 C C . VAL A 1 90 ? 5.270 -6.176 1.063 1.00 98.31 90 VAL A C 1
ATOM 704 O O . VAL A 1 90 ? 6.025 -7.050 0.629 1.00 98.31 90 VAL A O 1
ATOM 707 N N . ALA A 1 91 ? 5.463 -4.877 0.836 1.00 98.56 91 ALA A N 1
ATOM 708 C CA . ALA A 1 91 ? 6.571 -4.329 0.061 1.00 98.56 91 ALA A CA 1
ATOM 709 C C . ALA A 1 91 ? 6.977 -2.944 0.577 1.00 98.56 91 ALA A C 1
ATOM 711 O O . ALA A 1 91 ? 6.147 -2.197 1.107 1.00 98.56 91 ALA A O 1
ATOM 712 N N . GLY A 1 92 ? 8.238 -2.585 0.376 1.00 97.88 92 GLY A N 1
ATOM 713 C CA . GLY A 1 92 ? 8.796 -1.309 0.806 1.00 97.88 92 GLY A CA 1
ATOM 714 C C . GLY A 1 92 ? 9.929 -0.844 -0.092 1.00 97.88 92 GLY A C 1
ATOM 715 O O . GLY A 1 92 ? 10.326 -1.539 -1.024 1.00 97.88 92 GLY A O 1
ATOM 716 N N . ALA A 1 93 ? 10.424 0.350 0.199 1.00 96.38 93 ALA A N 1
ATOM 717 C CA . ALA A 1 93 ? 11.583 0.932 -0.448 1.00 96.38 93 ALA A CA 1
ATOM 718 C C . ALA A 1 93 ? 12.482 1.591 0.593 1.00 96.38 93 ALA A C 1
ATOM 720 O O . ALA A 1 93 ? 11.999 2.155 1.580 1.00 96.38 93 ALA A O 1
ATOM 721 N N . ILE A 1 94 ? 13.787 1.515 0.368 1.00 94.44 94 ILE A N 1
ATOM 722 C CA . ILE A 1 94 ? 14.803 2.147 1.207 1.00 94.44 94 ILE A CA 1
ATOM 723 C C . ILE A 1 94 ? 15.781 2.860 0.280 1.00 94.44 94 ILE A C 1
ATOM 725 O O . ILE A 1 94 ? 16.203 2.305 -0.722 1.00 94.44 94 ILE A O 1
ATOM 729 N N . ASN A 1 95 ? 16.148 4.090 0.600 1.00 91.31 95 ASN A N 1
ATOM 730 C CA . ASN A 1 95 ? 17.224 4.814 -0.051 1.00 91.31 95 ASN A CA 1
ATOM 731 C C . ASN A 1 95 ? 18.240 5.186 1.026 1.00 91.31 95 ASN A C 1
ATOM 733 O O . ASN A 1 95 ? 17.981 6.082 1.821 1.00 91.31 95 ASN A O 1
ATOM 737 N N . THR A 1 96 ? 19.384 4.509 1.056 1.00 86.62 96 THR A N 1
ATOM 738 C CA . THR A 1 96 ? 20.444 4.743 2.051 1.00 86.62 96 THR A CA 1
ATOM 739 C C . THR A 1 96 ? 21.486 5.771 1.601 1.00 86.62 96 THR A C 1
ATOM 741 O O . THR A 1 96 ? 22.556 5.849 2.197 1.00 86.62 96 THR A O 1
ATOM 744 N N . SER A 1 97 ? 21.220 6.515 0.523 1.00 83.38 97 SER A N 1
ATOM 745 C CA . SER A 1 97 ? 22.131 7.540 0.005 1.00 83.38 97 SER A CA 1
ATOM 746 C C . SER A 1 97 ? 21.931 8.891 0.719 1.00 83.38 97 SER A C 1
ATOM 748 O O . SER A 1 97 ? 21.992 8.942 1.943 1.00 83.38 97 SER A O 1
ATOM 750 N N . GLN A 1 98 ? 21.716 9.989 -0.016 1.00 70.19 98 GLN A N 1
ATOM 751 C CA . GLN A 1 98 ? 21.751 11.366 0.493 1.00 70.19 98 GLN A CA 1
ATOM 752 C C . GLN A 1 98 ? 20.766 11.628 1.639 1.00 70.19 98 GLN A C 1
ATOM 754 O O . GLN A 1 98 ? 21.166 12.155 2.672 1.00 70.19 98 GLN A O 1
ATOM 759 N N . ASP A 1 99 ? 19.505 11.227 1.475 1.00 72.25 99 ASP A N 1
ATOM 760 C CA . ASP A 1 99 ? 18.437 11.585 2.418 1.00 72.25 99 ASP A CA 1
ATOM 761 C C . ASP A 1 99 ? 18.115 10.479 3.434 1.00 72.25 99 ASP A C 1
ATOM 763 O O . ASP A 1 99 ? 17.258 10.679 4.289 1.00 72.25 99 ASP A O 1
ATOM 767 N N . CYS A 1 100 ? 18.775 9.314 3.334 1.00 83.75 100 CYS A N 1
ATOM 768 C CA . CYS A 1 100 ? 18.533 8.124 4.161 1.00 83.75 100 CYS A CA 1
ATOM 769 C C . CYS A 1 100 ? 17.036 7.911 4.488 1.00 83.75 100 CYS A C 1
ATOM 771 O O . CYS A 1 100 ? 16.587 8.067 5.625 1.00 83.75 100 CYS A O 1
ATOM 773 N N . ALA A 1 101 ? 16.242 7.596 3.466 1.00 90.56 101 ALA A N 1
ATOM 774 C CA . ALA A 1 101 ? 14.787 7.534 3.548 1.00 90.56 101 ALA A CA 1
ATOM 775 C C . ALA A 1 101 ? 14.268 6.099 3.415 1.00 90.56 101 ALA A C 1
ATOM 777 O O . ALA A 1 101 ? 14.856 5.262 2.735 1.00 90.56 101 ALA A O 1
ATOM 778 N N . SER A 1 102 ? 13.118 5.806 4.019 1.00 94.12 102 SER A N 1
ATOM 779 C CA . SER A 1 102 ? 12.409 4.542 3.807 1.00 94.12 102 SER A CA 1
ATOM 780 C C . SER A 1 102 ? 10.901 4.747 3.839 1.00 94.12 102 SER A C 1
ATOM 782 O O . SER A 1 102 ? 10.408 5.692 4.455 1.00 94.12 102 SER A O 1
ATOM 784 N N . GLY A 1 103 ? 10.170 3.863 3.168 1.00 96.75 103 GLY A N 1
ATOM 785 C CA . GLY A 1 103 ? 8.716 3.908 3.113 1.00 96.75 103 GLY A CA 1
ATOM 786 C C . GLY A 1 103 ? 8.110 2.590 2.651 1.00 96.75 103 GLY A C 1
ATOM 787 O O . GLY A 1 103 ? 8.798 1.696 2.153 1.00 96.75 103 GLY A O 1
ATOM 788 N N . LEU A 1 104 ? 6.800 2.460 2.830 1.00 98.31 104 LEU A N 1
ATOM 789 C CA . LEU A 1 104 ? 6.049 1.274 2.435 1.00 98.31 104 LEU A CA 1
ATOM 790 C C . LEU A 1 104 ? 5.399 1.489 1.070 1.00 98.31 104 LEU A C 1
ATOM 792 O O . LEU A 1 104 ? 4.721 2.489 0.839 1.00 98.31 104 LEU A O 1
ATOM 796 N N . LEU A 1 105 ? 5.584 0.522 0.173 1.00 98.31 105 LEU A N 1
ATOM 797 C CA . LEU A 1 105 ? 4.934 0.508 -1.139 1.00 98.31 105 LEU A CA 1
ATOM 798 C C . LEU A 1 105 ? 3.608 -0.245 -1.084 1.00 98.31 105 LEU A C 1
ATOM 800 O O . LEU A 1 105 ? 2.671 0.079 -1.808 1.00 98.31 105 LEU A O 1
ATOM 804 N N . MET A 1 106 ? 3.524 -1.259 -0.219 1.00 98.56 106 MET A N 1
ATOM 805 C CA . MET A 1 106 ? 2.308 -2.027 -0.008 1.00 98.56 106 MET A CA 1
ATOM 806 C C . MET A 1 106 ? 2.225 -2.554 1.422 1.00 98.56 106 MET A C 1
ATOM 808 O O . MET A 1 106 ? 3.174 -3.160 1.933 1.00 98.56 106 MET A O 1
ATOM 812 N N . SER A 1 107 ? 1.076 -2.358 2.061 1.00 98.38 107 SER A N 1
ATOM 813 C CA . SER A 1 107 ? 0.830 -2.797 3.435 1.00 98.38 107 SER A CA 1
ATOM 814 C C . SER A 1 107 ? -0.656 -2.986 3.717 1.00 98.38 107 SER A C 1
ATOM 816 O O . SER A 1 107 ? -1.507 -2.304 3.142 1.00 98.38 107 SER A O 1
ATOM 818 N N . ALA A 1 108 ? -0.973 -3.942 4.588 1.00 97.44 108 ALA A N 1
ATOM 819 C CA . ALA A 1 108 ? -2.332 -4.256 4.996 1.00 97.44 108 ALA A CA 1
ATOM 820 C C . ALA A 1 108 ? -2.599 -3.795 6.431 1.00 97.44 108 ALA A C 1
ATOM 822 O O . ALA A 1 108 ? -1.765 -3.939 7.326 1.00 97.44 108 ALA A O 1
ATOM 823 N N . TYR A 1 109 ? -3.802 -3.281 6.644 1.00 97.56 109 TYR A N 1
ATOM 824 C CA . TYR A 1 109 ? -4.272 -2.729 7.907 1.00 97.56 109 TYR A CA 1
ATOM 825 C C . TYR A 1 109 ? -5.615 -3.338 8.275 1.00 97.56 109 TYR A C 1
ATOM 827 O O . TYR A 1 109 ? -6.368 -3.768 7.400 1.00 97.56 109 TYR A O 1
ATOM 835 N N . GLN A 1 110 ? -5.926 -3.328 9.567 1.00 95.44 110 GLN A N 1
ATOM 836 C CA . GLN A 1 110 ? -7.214 -3.770 10.088 1.00 95.44 110 GLN A CA 1
ATOM 837 C C . GLN A 1 110 ? -8.100 -2.566 10.403 1.00 95.44 110 GLN A C 1
ATOM 839 O O . GLN A 1 110 ? -7.623 -1.531 10.862 1.00 95.44 110 GLN A O 1
ATOM 844 N N . LEU A 1 111 ? -9.400 -2.719 10.174 1.00 93.75 111 LEU A N 1
ATOM 845 C CA . LEU A 1 111 ? -10.431 -1.808 10.651 1.00 93.75 111 LEU A CA 1
ATOM 846 C C . LEU A 1 111 ? -11.657 -2.646 11.010 1.00 93.75 111 LEU A C 1
ATOM 848 O O . LEU A 1 111 ? -12.306 -3.204 10.125 1.00 93.75 111 LEU A O 1
ATOM 852 N N . GLY A 1 112 ? -11.989 -2.711 12.301 1.00 93.06 112 GLY A N 1
ATOM 853 C CA . GLY A 1 112 ? -13.037 -3.600 12.805 1.00 93.06 112 GLY A CA 1
ATOM 854 C C . GLY A 1 112 ? -12.736 -5.064 12.471 1.00 93.06 112 GLY A C 1
ATOM 855 O O . GLY A 1 112 ? -11.623 -5.532 12.691 1.00 93.06 112 GLY A O 1
ATOM 856 N N . ALA A 1 113 ? -13.724 -5.776 11.927 1.00 92.88 113 ALA A N 1
ATOM 857 C CA . ALA A 1 113 ? -13.590 -7.179 11.533 1.00 92.88 113 ALA A CA 1
ATOM 858 C C . ALA A 1 113 ? -12.981 -7.390 10.133 1.00 92.88 113 ALA A C 1
ATOM 860 O O . ALA A 1 113 ? -12.817 -8.532 9.710 1.00 92.88 113 ALA A O 1
ATOM 861 N N . GLY A 1 114 ? -12.713 -6.320 9.381 1.00 93.94 114 GLY A N 1
ATOM 862 C CA . GLY A 1 114 ? -12.155 -6.404 8.033 1.00 93.94 114 GLY A CA 1
ATOM 863 C C . GLY A 1 114 ? -10.849 -5.643 7.899 1.00 93.94 114 GLY A C 1
ATOM 864 O O . GLY A 1 114 ? -10.290 -5.122 8.862 1.00 93.94 114 GLY A O 1
ATOM 865 N N . ARG A 1 115 ? -10.363 -5.563 6.663 1.00 95.00 115 ARG A N 1
ATOM 866 C CA . ARG A 1 115 ? -9.022 -5.063 6.359 1.00 95.00 115 ARG A CA 1
ATOM 867 C C . ARG A 1 115 ? -8.991 -4.192 5.123 1.00 95.00 115 ARG A C 1
ATOM 869 O O . ARG A 1 115 ? -9.893 -4.217 4.286 1.00 95.00 115 ARG A O 1
ATOM 876 N N . PHE A 1 116 ? -7.912 -3.446 4.972 1.00 96.25 116 PHE A N 1
ATOM 877 C CA . PHE A 1 116 ? -7.636 -2.741 3.735 1.00 96.25 116 PHE A CA 1
ATOM 878 C C . PHE A 1 116 ? -6.164 -2.821 3.349 1.00 96.25 116 PHE A C 1
ATOM 880 O O . PHE A 1 116 ? -5.289 -2.863 4.210 1.00 96.25 116 PHE A O 1
ATOM 887 N N . LEU A 1 117 ? -5.907 -2.855 2.043 1.00 97.44 117 LEU A N 1
ATOM 888 C CA . LEU A 1 117 ? -4.573 -2.900 1.457 1.00 97.44 117 LEU A CA 1
ATOM 889 C C . LEU A 1 117 ? -4.246 -1.541 0.840 1.00 97.44 117 LEU A C 1
ATOM 891 O O . LEU A 1 117 ? -4.927 -1.107 -0.093 1.00 97.44 117 LEU A O 1
ATOM 895 N N . LEU A 1 118 ? -3.201 -0.893 1.349 1.00 97.94 118 LEU A N 1
ATOM 896 C CA . LEU A 1 118 ? -2.588 0.272 0.722 1.00 97.94 118 LEU A CA 1
ATOM 897 C C . LEU A 1 118 ? -1.571 -0.190 -0.313 1.00 97.94 118 LEU A C 1
ATOM 899 O O . LEU A 1 118 ? -0.819 -1.131 -0.063 1.00 97.94 118 LEU A O 1
ATOM 903 N N . ASN A 1 119 ? -1.543 0.481 -1.460 1.00 98.12 119 ASN A N 1
ATOM 904 C CA . ASN A 1 119 ? -0.599 0.205 -2.530 1.00 98.12 119 ASN A CA 1
ATOM 905 C C . ASN A 1 119 ? -0.227 1.500 -3.262 1.00 98.12 119 ASN A C 1
ATOM 907 O O . ASN A 1 119 ? -1.108 2.258 -3.671 1.00 98.12 119 ASN A O 1
ATOM 911 N N . THR A 1 120 ? 1.071 1.716 -3.463 1.00 98.12 120 THR A N 1
ATOM 912 C CA . THR A 1 120 ? 1.593 2.749 -4.363 1.00 98.12 120 THR A CA 1
ATOM 913 C C . THR A 1 120 ? 2.087 2.187 -5.687 1.00 98.12 120 THR A C 1
ATOM 915 O O . THR A 1 120 ? 2.219 2.976 -6.613 1.00 98.12 120 THR A O 1
ATOM 918 N N . LEU A 1 121 ? 2.327 0.869 -5.821 1.00 97.88 121 LEU A N 1
ATOM 919 C CA . LEU A 1 121 ? 2.773 0.280 -7.091 1.00 97.88 121 LEU A CA 1
ATOM 920 C C . LEU A 1 121 ? 1.821 0.681 -8.217 1.00 97.88 121 LEU A C 1
ATOM 922 O O . LEU A 1 121 ? 0.598 0.675 -8.032 1.00 97.88 121 LEU A O 1
ATOM 926 N N . ASN A 1 122 ? 2.373 0.945 -9.398 1.00 97.62 122 ASN A N 1
ATOM 927 C CA . ASN A 1 122 ? 1.665 1.452 -10.574 1.00 97.62 122 ASN A CA 1
ATOM 928 C C . ASN A 1 122 ? 0.775 0.382 -11.252 1.00 97.62 122 ASN A C 1
ATOM 930 O O . ASN A 1 122 ? 0.651 0.337 -12.474 1.00 97.62 122 ASN A O 1
ATOM 934 N N . VAL A 1 123 ? 0.130 -0.487 -10.466 1.00 97.69 123 VAL A N 1
ATOM 935 C CA . VAL A 1 123 ? -0.707 -1.608 -10.916 1.00 97.69 123 VAL A CA 1
ATOM 936 C C . VAL A 1 123 ? -1.831 -1.108 -11.814 1.00 97.69 123 VAL A C 1
ATOM 938 O O . VAL A 1 123 ? -1.926 -1.542 -12.954 1.00 97.69 123 VAL A O 1
ATOM 941 N N . ARG A 1 124 ? -2.643 -0.148 -11.339 1.00 96.94 124 ARG A N 1
ATOM 942 C CA . ARG A 1 124 ? -3.818 0.368 -12.071 1.00 96.94 124 ARG A CA 1
ATOM 943 C C . ARG A 1 124 ? -3.479 0.866 -13.476 1.00 96.94 124 ARG A C 1
ATOM 945 O O . ARG A 1 124 ? -4.257 0.665 -14.398 1.00 96.94 124 ARG A O 1
ATOM 952 N N . GLN A 1 125 ? -2.356 1.562 -13.603 1.00 96.56 125 GLN A N 1
ATOM 953 C CA . GLN A 1 125 ? -1.930 2.242 -14.828 1.00 96.56 125 GLN A CA 1
ATOM 954 C C . GLN A 1 125 ? -1.432 1.249 -15.885 1.00 96.56 125 GLN A C 1
ATOM 956 O O . GLN A 1 125 ? -1.454 1.554 -17.070 1.00 96.56 125 GLN A O 1
ATOM 961 N N . ASN A 1 126 ? -0.989 0.072 -15.438 1.00 97.81 126 ASN A N 1
ATOM 962 C CA . ASN A 1 126 ? -0.338 -0.942 -16.256 1.00 97.81 126 ASN A CA 1
ATOM 963 C C . ASN A 1 126 ? -1.221 -2.183 -16.502 1.00 97.81 126 ASN A C 1
ATOM 965 O O . ASN A 1 126 ? -0.745 -3.167 -17.068 1.00 97.81 126 ASN A O 1
ATOM 969 N N . LEU A 1 127 ? -2.496 -2.161 -16.089 1.00 97.38 127 LEU A N 1
ATOM 970 C CA . LEU A 1 127 ? -3.426 -3.272 -16.323 1.00 97.38 127 LEU A CA 1
ATOM 971 C C . LEU A 1 127 ? -3.639 -3.513 -17.823 1.00 97.38 127 LEU A C 1
ATOM 973 O O . LEU A 1 127 ? -3.841 -2.571 -18.588 1.00 97.38 127 LEU A O 1
ATOM 977 N N . GLY A 1 128 ? -3.596 -4.778 -18.237 1.00 96.94 128 GLY A N 1
ATOM 978 C CA . GLY A 1 128 ? -3.711 -5.222 -19.628 1.00 96.94 128 GLY A CA 1
ATOM 979 C C . GLY A 1 128 ? -2.479 -4.951 -20.500 1.00 96.94 128 GLY A C 1
ATOM 980 O O . GLY A 1 128 ? -2.406 -5.470 -21.612 1.00 96.94 128 GLY A O 1
ATOM 981 N N . ALA A 1 129 ? -1.513 -4.167 -20.011 1.00 96.88 129 ALA A N 1
ATOM 982 C CA . ALA A 1 129 ? -0.270 -3.849 -20.712 1.00 96.88 129 ALA A CA 1
ATOM 983 C C . ALA A 1 129 ? 0.944 -4.566 -20.106 1.00 96.88 129 ALA A C 1
ATOM 985 O O . ALA A 1 129 ? 1.864 -4.937 -20.833 1.00 96.88 129 ALA A O 1
ATOM 986 N N . HIS A 1 130 ? 0.950 -4.777 -18.786 1.00 97.12 130 HIS A N 1
ATOM 987 C CA . HIS A 1 130 ? 2.070 -5.375 -18.072 1.00 97.12 130 HIS A CA 1
ATOM 988 C C . HIS A 1 130 ? 1.642 -6.643 -17.309 1.00 97.12 130 HIS A C 1
ATOM 990 O O . HIS A 1 130 ? 0.859 -6.555 -16.357 1.00 97.12 130 HIS A O 1
ATOM 996 N N . PRO A 1 131 ? 2.212 -7.826 -17.614 1.00 96.25 131 PRO A N 1
ATOM 997 C CA . PRO A 1 131 ? 1.752 -9.096 -17.045 1.00 96.25 131 PRO A CA 1
ATOM 998 C C . PRO A 1 131 ? 1.895 -9.159 -15.517 1.00 96.25 131 PRO A C 1
ATOM 1000 O O . PRO A 1 131 ? 1.042 -9.726 -14.834 1.00 96.25 131 PRO A O 1
ATOM 1003 N N . ALA A 1 132 ? 2.938 -8.538 -14.951 1.00 96.56 132 ALA A N 1
ATOM 1004 C CA . ALA A 1 132 ? 3.087 -8.464 -13.497 1.00 96.56 132 ALA A CA 1
ATOM 1005 C C . ALA A 1 132 ? 1.983 -7.621 -12.829 1.00 96.56 132 ALA A C 1
ATOM 1007 O O . ALA A 1 132 ? 1.541 -7.981 -11.742 1.00 96.56 132 ALA A O 1
ATOM 1008 N N . ALA A 1 133 ? 1.490 -6.550 -13.468 1.00 98.06 133 ALA A N 1
ATOM 1009 C CA . ALA A 1 133 ? 0.407 -5.733 -12.914 1.00 98.06 133 ALA A CA 1
ATOM 1010 C C . ALA A 1 133 ? -0.903 -6.530 -12.851 1.00 98.06 133 ALA A C 1
ATOM 1012 O O . ALA A 1 133 ? -1.560 -6.564 -11.809 1.00 98.06 133 ALA A O 1
ATOM 1013 N N . ASP A 1 134 ? -1.231 -7.241 -13.932 1.00 98.12 134 ASP A N 1
ATOM 1014 C CA . ASP A 1 134 ? -2.416 -8.100 -13.995 1.00 98.12 134 ASP A CA 1
ATOM 1015 C C . ASP A 1 134 ? -2.348 -9.214 -12.950 1.00 98.12 134 ASP A C 1
ATOM 1017 O O . ASP A 1 134 ? -3.304 -9.454 -12.203 1.00 98.12 134 ASP A O 1
ATOM 1021 N N . ARG A 1 135 ? -1.187 -9.872 -12.838 1.00 98.12 135 ARG A N 1
ATOM 1022 C CA . ARG A 1 135 ? -0.988 -10.936 -11.853 1.00 98.12 135 ARG A CA 1
ATOM 1023 C C . ARG A 1 135 ? -1.083 -10.414 -10.420 1.00 98.12 135 ARG A C 1
ATOM 1025 O O . ARG A 1 135 ? -1.724 -11.065 -9.596 1.00 98.12 135 ARG A O 1
ATOM 1032 N N . LEU A 1 136 ? -0.505 -9.247 -10.129 1.00 98.06 136 LEU A N 1
ATOM 1033 C CA . LEU A 1 136 ? -0.617 -8.604 -8.819 1.00 98.06 136 LEU A CA 1
ATOM 1034 C C . LEU A 1 136 ? -2.072 -8.323 -8.458 1.00 98.06 136 LEU A C 1
ATOM 1036 O O . LEU A 1 136 ? -2.493 -8.681 -7.360 1.00 98.06 136 LEU A O 1
ATOM 1040 N N . LEU A 1 137 ? -2.858 -7.748 -9.372 1.00 98.31 137 LEU A N 1
ATOM 1041 C CA . LEU A 1 137 ? -4.275 -7.487 -9.123 1.00 98.31 137 LEU A CA 1
ATOM 1042 C C . LEU A 1 137 ? -5.037 -8.782 -8.816 1.00 98.31 137 LEU A C 1
ATOM 1044 O O . LEU A 1 137 ? -5.763 -8.850 -7.823 1.00 98.31 137 LEU A O 1
ATOM 1048 N N . LEU A 1 138 ? -4.845 -9.830 -9.623 1.00 98.06 138 LEU A N 1
ATOM 1049 C CA . LEU A 1 138 ? -5.484 -11.130 -9.391 1.00 98.06 138 LEU A CA 1
ATOM 1050 C C . LEU A 1 138 ? -5.112 -11.716 -8.026 1.00 98.06 138 LEU A C 1
ATOM 1052 O O . LEU A 1 138 ? -5.975 -12.234 -7.316 1.00 98.06 138 LEU A O 1
ATOM 1056 N N . ASN A 1 139 ? -3.846 -11.612 -7.631 1.00 98.00 139 ASN A N 1
ATOM 1057 C CA . ASN A 1 139 ? -3.390 -12.092 -6.335 1.00 98.00 139 ASN A CA 1
ATOM 1058 C C . ASN A 1 139 ? -3.945 -11.250 -5.176 1.00 98.00 139 ASN A C 1
ATOM 1060 O O . ASN A 1 139 ? -4.370 -11.816 -4.170 1.00 98.00 139 ASN A O 1
ATOM 1064 N N . MET A 1 140 ? -4.018 -9.920 -5.310 1.00 97.31 140 MET A N 1
ATOM 1065 C CA . MET A 1 140 ? -4.673 -9.053 -4.322 1.00 97.31 140 MET A CA 1
ATOM 1066 C C . MET A 1 140 ? -6.141 -9.442 -4.134 1.00 97.31 140 MET A C 1
ATOM 1068 O O . MET A 1 140 ? -6.598 -9.579 -2.999 1.00 97.31 140 MET A O 1
ATOM 1072 N N . LEU A 1 141 ? -6.864 -9.687 -5.232 1.00 96.50 141 LEU A N 1
ATOM 1073 C CA . LEU A 1 141 ? -8.255 -10.139 -5.191 1.00 96.50 141 LEU A CA 1
ATOM 1074 C C . LEU A 1 141 ? -8.388 -11.510 -4.518 1.00 96.50 141 LEU A C 1
ATOM 1076 O O . LEU A 1 141 ? -9.265 -11.678 -3.678 1.00 96.50 141 LEU A O 1
ATOM 1080 N N . ARG A 1 142 ? -7.491 -12.461 -4.808 1.00 95.75 142 ARG A N 1
ATOM 1081 C CA . ARG A 1 142 ? -7.449 -13.771 -4.128 1.00 95.75 142 ARG A CA 1
ATOM 1082 C C . ARG A 1 142 ? -7.168 -13.649 -2.631 1.00 95.75 142 ARG A C 1
ATOM 1084 O O . ARG A 1 142 ? -7.736 -14.386 -1.830 1.00 95.75 142 ARG A O 1
ATOM 1091 N N . CYS A 1 143 ? -6.292 -12.729 -2.232 1.00 93.06 143 CYS A N 1
ATOM 1092 C CA . CYS A 1 143 ? -6.033 -12.446 -0.823 1.00 93.06 143 CYS A CA 1
ATOM 1093 C C . CYS A 1 143 ? -7.269 -11.863 -0.137 1.00 93.06 143 CYS A C 1
ATOM 1095 O O . CYS A 1 143 ? -7.620 -12.308 0.954 1.00 93.06 143 CYS A O 1
ATOM 1097 N N . ALA A 1 144 ? -7.944 -10.916 -0.792 1.00 91.25 144 ALA A N 1
ATOM 1098 C CA . ALA A 1 144 ? -9.175 -10.305 -0.302 1.00 91.25 144 ALA A CA 1
ATOM 1099 C C . ALA A 1 144 ? -10.360 -11.278 -0.274 1.00 91.25 144 ALA A C 1
ATOM 1101 O O . ALA A 1 144 ? -11.244 -11.136 0.568 1.00 91.25 144 ALA A O 1
ATOM 1102 N N . SER A 1 145 ? -10.384 -12.275 -1.164 1.00 89.62 145 SER A N 1
ATOM 1103 C CA . SER A 1 145 ? -11.503 -13.208 -1.279 1.00 89.62 145 SER A CA 1
ATOM 1104 C C . SER A 1 145 ? -11.531 -14.296 -0.207 1.00 89.62 145 SER A C 1
ATOM 1106 O O . SER A 1 145 ? -12.512 -15.031 -0.133 1.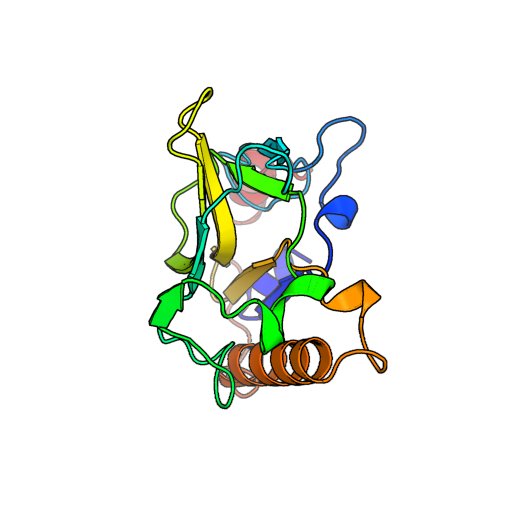00 89.62 145 SER A O 1
ATOM 1108 N N . ARG A 1 146 ? -10.482 -14.418 0.621 1.00 82.56 146 ARG A N 1
ATOM 1109 C CA . ARG A 1 146 ? -10.378 -15.465 1.656 1.00 82.56 146 ARG A CA 1
ATOM 1110 C C . ARG A 1 146 ? -11.558 -15.468 2.632 1.00 82.56 146 ARG A C 1
ATOM 1112 O O . ARG A 1 146 ? -11.939 -16.534 3.095 1.00 82.56 146 ARG A O 1
ATOM 1119 N N . ASP A 1 147 ? -12.163 -14.303 2.863 1.00 75.38 147 ASP A N 1
ATOM 1120 C CA . ASP A 1 147 ? -13.210 -14.111 3.873 1.00 75.38 147 ASP A CA 1
ATOM 1121 C C . ASP A 1 147 ? -14.606 -13.876 3.262 1.00 75.38 147 ASP A C 1
ATOM 1123 O O . ASP A 1 147 ? -15.552 -13.562 3.977 1.00 75.38 147 ASP A O 1
ATOM 1127 N N . VAL A 1 148 ? -14.767 -14.030 1.939 1.00 76.81 148 VAL A N 1
ATOM 1128 C CA . VAL A 1 148 ? -16.021 -13.708 1.216 1.00 76.81 148 VAL A CA 1
ATOM 1129 C C . VAL A 1 148 ? -17.215 -14.569 1.655 1.00 76.81 148 VAL A C 1
ATOM 1131 O O . VAL A 1 148 ? -18.358 -14.160 1.471 1.00 76.81 148 VAL A O 1
ATOM 1134 N N . GLY A 1 149 ? -16.971 -15.732 2.265 1.00 72.75 149 GLY A N 1
ATOM 1135 C CA . GLY A 1 149 ? -18.014 -16.609 2.810 1.00 72.75 149 GLY A CA 1
ATOM 1136 C C . GLY A 1 149 ? -18.397 -16.341 4.269 1.00 72.75 149 GLY A C 1
ATOM 1137 O O . GLY A 1 149 ? -19.334 -16.962 4.767 1.00 72.75 149 GLY A O 1
ATOM 1138 N N . SER A 1 150 ? -17.691 -15.450 4.967 1.00 80.19 150 SER A N 1
ATOM 1139 C CA . SER A 1 150 ? -17.949 -15.173 6.380 1.00 80.19 150 SER A CA 1
ATOM 1140 C C . SER A 1 150 ? -19.156 -14.240 6.546 1.00 80.19 150 SER A C 1
ATOM 1142 O O . SER A 1 150 ? -19.301 -13.282 5.780 1.00 80.19 150 SER A O 1
ATOM 1144 N N . PRO A 1 151 ? -20.035 -14.472 7.541 1.00 84.62 151 PRO A N 1
ATOM 1145 C CA . PRO A 1 151 ? -21.133 -13.556 7.822 1.00 84.62 151 PRO A CA 1
ATOM 1146 C C . PRO A 1 151 ? -20.587 -12.176 8.208 1.00 84.62 151 PRO A C 1
ATOM 1148 O O . PRO A 1 151 ? -19.560 -12.066 8.878 1.00 84.62 151 PRO A O 1
ATOM 1151 N N . LEU A 1 152 ? -21.289 -11.116 7.793 1.00 88.19 152 LEU A N 1
ATOM 1152 C CA . LEU A 1 152 ? -20.906 -9.751 8.148 1.00 88.19 152 LEU A CA 1
ATOM 1153 C C . LEU A 1 152 ? -20.971 -9.579 9.664 1.00 88.19 152 LEU A C 1
ATOM 1155 O O . LEU A 1 152 ? -22.035 -9.761 10.258 1.00 88.19 152 LEU A O 1
ATOM 1159 N N . ALA A 1 153 ? -19.863 -9.150 10.258 1.00 91.25 153 ALA A N 1
ATOM 1160 C CA . ALA A 1 153 ? -19.821 -8.816 11.669 1.00 91.25 153 ALA A CA 1
ATOM 1161 C C . ALA A 1 153 ? -20.766 -7.643 11.984 1.00 91.25 153 ALA A C 1
ATOM 1163 O O . ALA A 1 153 ? -21.084 -6.797 11.126 1.00 91.25 153 ALA A O 1
ATOM 1164 N N . GLU A 1 154 ? -21.214 -7.588 13.235 1.00 91.62 154 GLU A N 1
ATOM 1165 C CA . GLU A 1 154 ? -21.855 -6.396 13.776 1.00 91.62 154 GLU A CA 1
ATOM 1166 C C . GLU A 1 154 ? -20.845 -5.247 13.850 1.00 91.62 154 GLU A C 1
ATOM 1168 O O . GLU A 1 154 ? -19.635 -5.453 13.973 1.00 91.62 154 GLU A O 1
ATOM 1173 N N . LEU A 1 155 ? -21.338 -4.014 13.725 1.00 91.38 155 LEU A N 1
ATOM 1174 C CA . LEU A 1 155 ? -20.482 -2.852 13.933 1.00 91.38 155 LEU A CA 1
ATOM 1175 C C . LEU A 1 155 ? -20.150 -2.731 15.426 1.00 91.38 155 LEU A C 1
ATOM 1177 O O . LEU A 1 155 ? -21.048 -2.930 16.245 1.00 91.38 155 LEU A O 1
ATOM 1181 N N . PRO A 1 156 ? -18.914 -2.340 15.784 1.00 87.94 156 PRO A N 1
ATOM 1182 C CA . PRO A 1 156 ? -18.591 -1.989 17.162 1.00 87.94 156 PRO A CA 1
ATOM 1183 C C . PRO A 1 156 ? -19.574 -0.943 17.708 1.00 87.94 156 PRO A C 1
ATOM 1185 O O . PRO A 1 156 ? -19.951 -0.008 16.996 1.00 87.94 156 PRO A O 1
ATOM 1188 N N . ALA A 1 157 ? -19.992 -1.080 18.968 1.00 89.06 157 ALA A N 1
ATOM 1189 C CA . ALA A 1 157 ? -20.960 -0.162 19.579 1.00 89.06 157 ALA A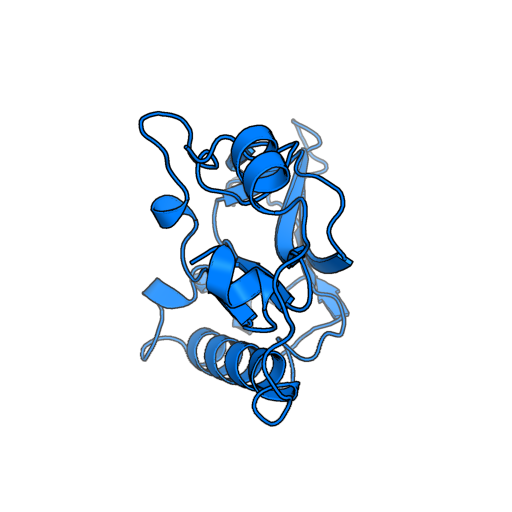 CA 1
ATOM 1190 C C . ALA A 1 157 ? -20.453 1.295 19.605 1.00 89.06 157 ALA A C 1
ATOM 1192 O O . ALA A 1 157 ? -21.226 2.242 19.470 1.00 89.06 157 ALA A O 1
ATOM 1193 N N . ASP A 1 158 ? -19.139 1.474 19.712 1.00 91.50 158 ASP A N 1
ATOM 1194 C CA . ASP A 1 158 ? -18.424 2.748 19.703 1.00 91.50 158 ASP A CA 1
ATOM 1195 C C . ASP A 1 158 ? -17.986 3.194 18.295 1.00 91.50 158 ASP A C 1
ATOM 1197 O O . ASP A 1 158 ? -17.297 4.205 18.151 1.00 91.50 158 ASP A O 1
ATOM 1201 N N . PHE A 1 159 ? -18.402 2.498 17.231 1.00 91.56 159 PHE A N 1
ATOM 1202 C CA . PHE A 1 159 ? -17.973 2.801 15.864 1.00 91.56 159 PHE A CA 1
ATOM 1203 C C . PHE A 1 159 ? -18.208 4.263 15.431 1.00 91.56 159 PHE A C 1
ATOM 1205 O O . PHE A 1 159 ? -17.330 4.827 14.776 1.00 91.56 159 PHE A O 1
ATOM 1212 N N . PRO A 1 160 ? -19.317 4.943 15.799 1.00 91.62 160 PRO A N 1
ATOM 1213 C CA . PRO A 1 160 ? -19.469 6.372 15.518 1.00 91.62 160 PRO A CA 1
ATOM 1214 C C . PRO A 1 160 ? -18.389 7.246 16.172 1.00 91.62 160 PRO A C 1
ATOM 1216 O O . PRO A 1 160 ? -17.944 8.220 15.570 1.00 91.62 160 PRO A O 1
ATOM 1219 N N . ALA A 1 161 ? -17.944 6.904 17.384 1.00 91.25 161 ALA A N 1
ATOM 1220 C CA . ALA A 1 161 ? -16.847 7.605 18.044 1.00 91.25 161 ALA A CA 1
ATOM 1221 C C . ALA A 1 161 ? -15.508 7.308 17.352 1.00 91.25 161 ALA A C 1
ATOM 1223 O O . ALA A 1 161 ? -14.728 8.229 17.124 1.00 91.25 161 ALA A O 1
ATOM 1224 N N . GLN A 1 162 ? -15.281 6.060 16.925 1.00 90.75 162 GLN A N 1
ATOM 1225 C CA . GLN A 1 162 ? -14.100 5.696 16.135 1.00 90.75 162 GLN A CA 1
ATOM 1226 C C . GLN A 1 162 ? -14.026 6.491 14.826 1.00 90.75 162 GLN A C 1
ATOM 1228 O O . GLN A 1 162 ? -12.975 7.036 14.510 1.00 90.75 162 GLN A O 1
ATOM 1233 N N . LEU A 1 163 ? -15.134 6.628 14.086 1.00 91.38 163 LEU A N 1
ATOM 1234 C CA . LEU A 1 163 ? -15.172 7.431 12.855 1.00 91.38 163 LEU A CA 1
ATOM 1235 C C . LEU A 1 163 ? -14.756 8.889 13.105 1.00 91.38 163 LEU A C 1
ATOM 1237 O O . LEU A 1 163 ? -13.948 9.417 12.342 1.00 91.38 163 LEU A O 1
ATOM 1241 N N . LYS A 1 164 ? -15.224 9.495 14.205 1.00 91.00 164 LYS A N 1
ATOM 1242 C CA . LYS A 1 164 ? -14.818 10.852 14.604 1.00 91.00 164 LYS A CA 1
ATOM 1243 C C . LYS A 1 164 ? -13.324 10.945 14.894 1.00 91.00 164 LYS A C 1
ATOM 1245 O O . LYS A 1 164 ? -12.675 11.862 14.401 1.00 91.00 164 LYS A O 1
ATOM 1250 N N . THR A 1 165 ? -12.762 9.981 15.626 1.00 89.88 165 THR A N 1
ATOM 1251 C CA . THR A 1 165 ? -11.310 9.903 15.875 1.00 89.88 165 THR A CA 1
ATOM 1252 C C . THR A 1 165 ? -10.517 9.765 14.573 1.00 89.88 165 THR A C 1
ATOM 1254 O O . THR A 1 165 ? -9.434 10.326 14.444 1.00 89.88 165 THR A O 1
ATOM 1257 N N . LEU A 1 166 ? -11.077 9.078 13.574 1.00 90.75 166 LEU A N 1
ATOM 1258 C CA . LEU A 1 166 ? -10.500 8.949 12.234 1.00 90.75 166 LEU A CA 1
ATOM 1259 C C . LEU A 1 166 ? -10.718 10.192 11.347 1.00 90.75 166 LEU A C 1
ATOM 1261 O O . LEU A 1 166 ? -10.288 10.199 10.191 1.00 90.75 166 LEU A O 1
ATOM 1265 N N . GLY A 1 167 ? -11.376 11.247 11.835 1.00 88.44 167 GLY A N 1
ATOM 1266 C CA . GLY A 1 167 ? -11.646 12.471 11.072 1.00 88.44 167 GLY A CA 1
ATOM 1267 C C . GLY A 1 167 ? -12.740 12.323 10.006 1.00 88.44 167 GLY A C 1
ATOM 1268 O O . GLY A 1 167 ? -12.744 13.063 9.011 1.00 88.44 167 GLY A O 1
ATOM 1269 N N . TYR A 1 168 ? -13.637 11.352 10.188 1.00 85.94 168 TYR A N 1
ATOM 1270 C CA . TYR A 1 168 ? -14.873 11.196 9.427 1.00 85.94 168 TYR A CA 1
ATOM 1271 C C . TYR A 1 168 ? -16.043 11.732 10.264 1.00 85.94 168 TYR A C 1
ATOM 1273 O O . TYR A 1 168 ? -16.144 11.411 11.446 1.00 85.94 168 TYR A O 1
ATOM 1281 N N . GLU A 1 169 ? -16.889 12.569 9.664 1.00 70.31 169 GLU A N 1
ATOM 1282 C CA . GLU A 1 169 ? -18.054 13.176 10.333 1.00 70.31 169 GLU A CA 1
ATOM 1283 C C . GLU A 1 169 ? -19.125 12.147 10.733 1.00 70.31 169 GLU A C 1
ATOM 1285 O O . GLU A 1 169 ? -19.394 11.210 9.939 1.00 70.31 169 GLU A O 1
#

pLDDT: mean 93.3, std 6.06, range [70.19, 98.56]

Foldseek 3Di:
DLVQQQQAAEAEDLAQCVCDDDVASNLNPLALWSAHKDFADCDPQGKFKAFCPDLLQVVHDHHTTDDCVQQVQFDARIFGPGTDDAPFQTMWIFGCPDPRDIGGQWGKHHRNNHIYIDHHGNLPVCPPPHPSSVSSVVSVVVVRCPCVPPGGHDRDPCVVVSCVSSVHD

Sequence (169 aa):
MARRVARGCTAIFLSPDILAKGDQPTGWLPLANKGALATMRNWVYLKDEWTKRHPVFDGLPAGGLMDYTFYREIIPDLAFVGQDPPAEVVAGAINTSQDCASGLLMSAYQLGAGRFLLNTLNVRQNLGAHPAADRLLLNMLRCASRDVGSPLAELPADFPAQLKTLGYE